Protein AF-A0A7Z9S046-F1 (afdb_monomer_lite)

Radius of gyration: 33.54 Å; chains: 1; bounding box: 89×93×58 Å

Structure (mmCIF, N/CA/C/O backbone):
data_AF-A0A7Z9S046-F1
#
_entry.id   AF-A0A7Z9S046-F1
#
loop_
_atom_site.group_PDB
_atom_site.id
_atom_site.type_symbol
_atom_site.label_atom_id
_atom_site.label_alt_id
_atom_site.label_comp_id
_atom_site.label_asym_id
_atom_site.label_entity_id
_atom_site.label_seq_id
_atom_site.pdbx_PDB_ins_code
_atom_site.Cartn_x
_atom_site.Cartn_y
_atom_site.Cartn_z
_atom_site.occupancy
_atom_site.B_iso_or_equiv
_atom_site.auth_seq_id
_atom_site.auth_comp_id
_atom_site.auth_asym_id
_atom_site.auth_atom_id
_atom_site.pdbx_PDB_model_num
ATOM 1 N N . MET A 1 1 ? -70.424 -69.604 33.073 1.00 47.19 1 MET A N 1
ATOM 2 C CA . MET A 1 1 ? -69.399 -69.437 32.018 1.00 47.19 1 MET A CA 1
ATOM 3 C C . MET A 1 1 ? -69.988 -68.545 30.942 1.00 47.19 1 MET A C 1
ATOM 5 O O . MET A 1 1 ? -71.179 -68.682 30.713 1.00 47.19 1 MET A O 1
ATOM 9 N N . THR A 1 2 ? -69.156 -67.674 30.354 1.00 46.16 2 THR A N 1
ATOM 10 C CA . THR A 1 2 ? -69.443 -66.637 29.329 1.00 46.16 2 THR A CA 1
ATOM 11 C C . THR A 1 2 ? -70.293 -65.464 29.833 1.00 46.16 2 THR A C 1
ATOM 13 O O . THR A 1 2 ? -71.404 -65.686 30.284 1.00 46.16 2 THR A O 1
ATOM 16 N N . GLY A 1 3 ? -69.879 -64.202 29.812 1.00 40.50 3 GLY A N 1
ATOM 17 C CA . GLY A 1 3 ? -68.699 -63.530 29.274 1.00 40.50 3 GLY A CA 1
ATOM 18 C C . GLY A 1 3 ? -68.850 -62.029 29.573 1.00 40.50 3 GLY A C 1
ATOM 19 O O . GLY A 1 3 ? -69.956 -61.544 29.786 1.00 40.50 3 GLY A O 1
ATOM 20 N N . ASP A 1 4 ? -67.714 -61.363 29.677 1.00 41.69 4 ASP A N 1
ATOM 21 C CA . ASP A 1 4 ? -67.427 -60.107 30.365 1.00 41.69 4 ASP A CA 1
ATOM 22 C C . ASP A 1 4 ? -67.679 -58.840 29.512 1.00 41.69 4 ASP A C 1
ATOM 24 O O . ASP A 1 4 ? -67.772 -58.905 28.287 1.00 41.69 4 ASP A O 1
ATOM 28 N N . HIS A 1 5 ? -67.690 -57.708 30.224 1.00 45.09 5 HIS A N 1
ATOM 29 C CA . HIS A 1 5 ? -67.269 -56.354 29.846 1.00 45.09 5 HIS A CA 1
ATOM 30 C C . HIS A 1 5 ? -68.341 -55.251 29.769 1.00 45.09 5 HIS A C 1
ATOM 32 O O . HIS A 1 5 ? -68.841 -54.882 28.712 1.00 45.09 5 HIS A O 1
ATOM 38 N N . GLY A 1 6 ? -68.555 -54.628 30.938 1.00 40.06 6 GLY A N 1
ATOM 39 C CA . GLY A 1 6 ? -68.224 -53.206 31.128 1.00 40.06 6 GLY A CA 1
ATOM 40 C C . GLY A 1 6 ? -69.298 -52.162 30.814 1.00 40.06 6 GLY A C 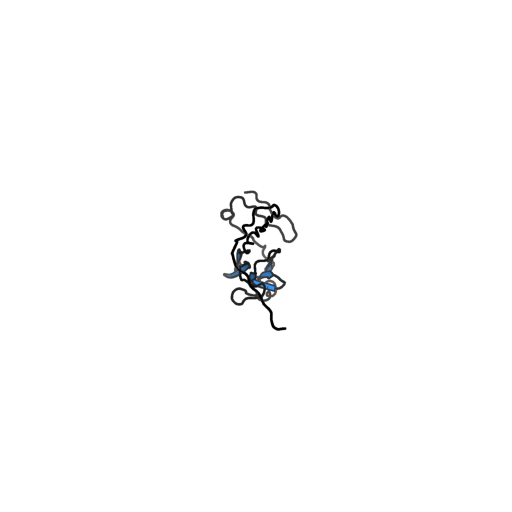1
ATOM 41 O O . GLY A 1 6 ? -69.293 -51.560 29.746 1.00 40.06 6 GLY A O 1
ATOM 42 N N . GLN A 1 7 ? -70.139 -51.844 31.803 1.00 38.81 7 GLN A N 1
ATOM 43 C CA . GLN A 1 7 ? -70.837 -50.553 31.883 1.00 38.81 7 GLN A CA 1
ATOM 44 C C . GLN A 1 7 ? -69.882 -49.444 32.368 1.00 38.81 7 GLN A C 1
ATOM 46 O O . GLN A 1 7 ? -69.031 -49.720 33.210 1.00 38.81 7 GLN A O 1
ATOM 51 N N . SER A 1 8 ? -70.079 -48.188 31.942 1.00 39.09 8 SER A N 1
ATOM 52 C CA . SER A 1 8 ? -70.407 -47.059 32.847 1.00 39.09 8 SER A CA 1
ATOM 53 C C . SER A 1 8 ? -70.235 -45.676 32.185 1.00 39.09 8 SER A C 1
ATOM 55 O O . SER A 1 8 ? -69.441 -45.462 31.276 1.00 39.09 8 SER A O 1
ATOM 57 N N . THR A 1 9 ? -71.052 -44.748 32.668 1.00 42.34 9 THR A N 1
ATOM 58 C CA . THR A 1 9 ? -71.499 -43.440 32.170 1.00 42.34 9 THR A CA 1
ATOM 59 C C . THR A 1 9 ? -70.671 -42.236 32.667 1.00 42.34 9 THR A C 1
ATOM 61 O O . THR A 1 9 ? -70.415 -42.200 33.862 1.00 42.34 9 THR A O 1
ATOM 64 N N . ALA A 1 10 ? -70.422 -41.230 31.797 1.00 39.09 10 ALA A N 1
ATOM 65 C CA . ALA A 1 10 ? -70.299 -39.749 32.007 1.00 39.09 10 ALA A CA 1
ATOM 66 C C . ALA A 1 10 ? -69.462 -39.166 33.200 1.00 39.09 10 ALA A C 1
ATOM 68 O O . ALA A 1 10 ? -69.105 -39.895 34.113 1.00 39.09 10 ALA A O 1
ATOM 69 N N . PRO A 1 11 ? -69.202 -37.835 33.332 1.00 44.16 11 PRO A N 1
ATOM 70 C CA . PRO A 1 11 ? -69.161 -36.699 32.395 1.00 44.16 11 PRO A CA 1
ATOM 71 C C . PRO A 1 11 ? -67.790 -35.949 32.382 1.00 44.16 11 PRO A C 1
ATOM 73 O O . PRO A 1 11 ? -66.883 -36.217 33.167 1.00 44.16 11 PRO A O 1
ATOM 76 N N . ALA A 1 12 ? -67.648 -34.946 31.504 1.00 55.72 12 ALA A N 1
ATOM 77 C CA . ALA A 1 12 ? -66.461 -34.090 31.369 1.00 55.72 12 ALA A CA 1
ATOM 78 C C . ALA A 1 12 ? -66.269 -33.083 32.528 1.00 55.72 12 ALA A C 1
ATOM 80 O O . ALA A 1 12 ? -67.223 -32.435 32.960 1.00 55.72 12 ALA A O 1
ATOM 81 N N . LYS A 1 13 ? -65.014 -32.849 32.951 1.00 37.12 13 LYS A N 1
ATOM 82 C CA . LYS A 1 13 ? -64.635 -31.728 33.835 1.00 37.12 13 LYS A CA 1
ATOM 83 C C . LYS A 1 13 ? -63.262 -31.161 33.443 1.00 37.12 13 LYS A C 1
ATOM 85 O O . LYS A 1 13 ? -62.254 -31.854 33.493 1.00 37.12 13 LYS A O 1
ATOM 90 N N . ARG A 1 14 ? -63.246 -29.892 33.015 1.00 48.22 14 ARG A N 1
ATOM 91 C CA . ARG A 1 14 ? -62.052 -29.120 32.619 1.00 48.22 14 ARG A CA 1
ATOM 92 C C . ARG A 1 14 ? -61.196 -28.788 33.849 1.00 48.22 14 ARG A C 1
ATOM 94 O O . ARG A 1 14 ? -61.726 -28.253 34.821 1.00 48.22 14 ARG A O 1
ATOM 101 N N . LEU A 1 15 ? -59.890 -29.049 33.782 1.00 40.16 15 LEU A N 1
ATOM 102 C CA . LEU A 1 15 ? -58.925 -28.692 34.825 1.00 40.16 15 LEU A CA 1
ATOM 103 C C . LEU A 1 15 ? -58.402 -27.265 34.588 1.00 40.16 15 LEU A C 1
ATOM 105 O O . LEU A 1 15 ? -57.769 -26.991 33.572 1.00 40.16 15 LEU A O 1
ATOM 109 N N . ARG A 1 16 ? -58.695 -26.348 35.518 1.00 52.94 16 ARG A N 1
ATOM 110 C CA . ARG A 1 16 ? -58.046 -25.032 35.625 1.00 52.94 16 ARG A CA 1
ATOM 111 C C . ARG A 1 16 ? -56.848 -25.187 36.559 1.00 52.94 16 ARG A C 1
ATOM 113 O O . ARG A 1 16 ? -57.050 -25.591 37.701 1.00 52.94 16 ARG A O 1
ATOM 120 N N . LEU A 1 17 ? -55.640 -24.867 36.100 1.00 37.50 17 LEU A N 1
ATOM 121 C CA . LEU A 1 17 ? -54.465 -24.823 36.970 1.00 37.50 17 LEU A CA 1
ATOM 122 C C . LEU A 1 17 ? -54.277 -23.394 37.500 1.00 37.50 17 LEU A C 1
ATOM 124 O O . LEU A 1 17 ? -54.194 -22.436 36.734 1.00 37.50 17 LEU A O 1
ATOM 128 N N . VAL A 1 18 ? -54.302 -23.280 38.827 1.00 43.53 18 VAL A N 1
ATOM 129 C CA . VAL A 1 18 ? -54.148 -22.062 39.631 1.00 43.53 18 VAL A CA 1
ATOM 130 C C . VAL A 1 18 ? -52.658 -21.816 39.903 1.00 43.53 18 VAL A C 1
ATOM 132 O O . VAL A 1 18 ? -51.873 -22.756 39.981 1.00 43.53 18 VAL A O 1
ATOM 135 N N . HIS A 1 19 ? -52.295 -20.540 40.040 1.00 44.56 19 HIS A N 1
ATOM 136 C CA . HIS A 1 19 ? -50.953 -20.022 40.301 1.00 44.56 19 HIS A CA 1
ATOM 137 C C . HIS A 1 19 ? -50.290 -20.656 41.538 1.00 44.56 19 HIS A C 1
ATOM 139 O O . HIS A 1 19 ? -50.795 -20.523 42.652 1.00 44.56 19 HIS A O 1
ATOM 145 N N . GLY A 1 20 ? -49.123 -21.270 41.336 1.00 35.19 20 GLY A N 1
ATOM 146 C CA . GLY A 1 20 ? -48.206 -21.733 42.375 1.00 35.19 20 GLY A CA 1
ATOM 147 C C . GLY A 1 20 ? -46.762 -21.455 41.950 1.00 35.19 20 GLY A C 1
ATOM 148 O O . GLY A 1 20 ? -46.280 -22.026 40.984 1.00 35.19 20 GLY A O 1
ATOM 149 N N . MET A 1 21 ? -46.150 -20.504 42.648 1.00 46.72 21 MET A N 1
ATOM 150 C CA . MET A 1 21 ? -44.746 -20.075 42.722 1.00 46.72 21 MET A CA 1
ATOM 151 C C . MET A 1 21 ? -43.651 -20.905 42.002 1.00 46.72 21 MET A C 1
ATOM 153 O O . MET A 1 21 ? -43.528 -22.105 42.217 1.00 46.72 21 MET A O 1
ATOM 157 N N . SER A 1 22 ? -42.744 -20.170 41.335 1.00 40.66 22 SER A N 1
ATOM 158 C CA . SER A 1 22 ? -41.361 -20.523 40.941 1.00 40.66 22 SER A CA 1
ATOM 159 C C . SER A 1 22 ? -41.122 -20.927 39.477 1.00 40.66 22 SER A C 1
ATOM 161 O O . SER A 1 22 ? -41.223 -22.091 39.111 1.00 40.66 22 SER A O 1
ATOM 163 N N . LEU A 1 23 ? -40.729 -19.951 38.650 1.00 36.81 23 LEU A N 1
ATOM 164 C CA . LEU A 1 23 ? -39.385 -19.897 38.057 1.00 36.81 23 LEU A CA 1
ATOM 165 C C . LEU A 1 23 ? -39.214 -18.525 37.387 1.00 36.81 23 LEU A C 1
ATOM 167 O O . LEU A 1 23 ? -39.809 -18.234 36.351 1.00 36.81 23 LEU A O 1
ATOM 171 N N . LEU A 1 24 ? -38.412 -17.666 38.010 1.00 43.91 24 LEU A N 1
ATOM 172 C CA . LEU A 1 24 ? -37.869 -16.469 37.381 1.00 43.91 24 LEU A CA 1
ATOM 173 C C . LEU A 1 24 ? -36.924 -16.929 36.260 1.00 43.91 24 LEU A C 1
ATOM 175 O O . LEU A 1 24 ? -35.767 -17.239 36.521 1.00 43.91 24 LEU A O 1
ATOM 179 N N . VAL A 1 25 ? -37.410 -16.998 35.022 1.00 44.34 25 VAL A N 1
ATOM 180 C CA . VAL A 1 25 ? -36.535 -17.068 33.847 1.00 44.34 25 VAL A CA 1
ATOM 181 C C . VAL A 1 25 ? -36.315 -15.634 33.394 1.00 44.34 25 VAL A C 1
ATOM 183 O O . VAL A 1 25 ? -37.037 -15.107 32.551 1.00 44.34 25 VAL A O 1
ATOM 186 N N . LEU A 1 26 ? -35.332 -14.972 34.004 1.00 46.66 26 LEU A N 1
ATOM 187 C CA . LEU A 1 26 ? -34.736 -13.786 33.409 1.00 46.66 26 LEU A CA 1
ATOM 188 C C . LEU A 1 26 ? -33.917 -14.292 32.214 1.00 46.66 26 LEU A C 1
ATOM 190 O O . LEU A 1 26 ? -32.738 -14.614 32.349 1.00 46.66 26 LEU A O 1
ATOM 194 N N . LEU A 1 27 ? -34.565 -14.456 31.058 1.00 46.56 27 LEU A N 1
ATOM 195 C CA . LEU A 1 27 ? -33.856 -14.616 29.796 1.00 46.56 27 LEU A CA 1
ATOM 196 C C . LEU A 1 27 ? -33.164 -13.276 29.549 1.00 46.56 27 LEU A C 1
ATOM 198 O O . LEU A 1 27 ? -33.752 -12.351 28.992 1.00 46.56 27 LEU A O 1
ATOM 202 N N . LEU A 1 28 ? -31.932 -13.156 30.039 1.00 48.25 28 LEU A N 1
ATOM 203 C CA . LEU A 1 28 ? -31.009 -12.124 29.613 1.00 48.25 28 LEU A CA 1
ATOM 204 C C . LEU A 1 28 ? -30.726 -12.426 28.137 1.00 48.25 28 LEU A C 1
ATOM 206 O O . LEU A 1 28 ? -29.792 -13.151 27.804 1.00 48.25 28 LEU A O 1
ATOM 210 N N . VAL A 1 29 ? -31.600 -11.947 27.249 1.00 54.78 29 VAL A N 1
ATOM 211 C CA . VAL A 1 29 ? -31.257 -11.778 25.841 1.00 54.78 29 VAL A CA 1
ATOM 212 C C . VAL A 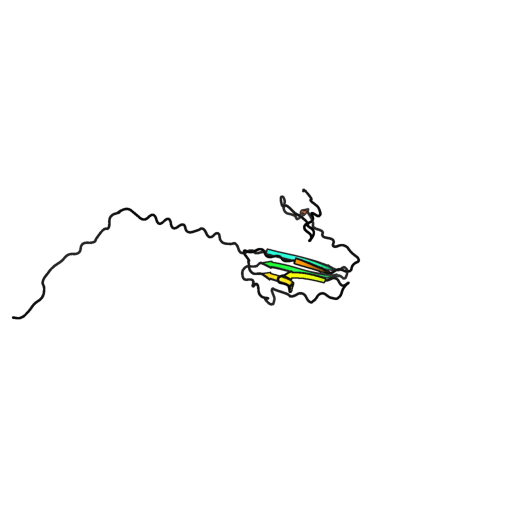1 29 ? -30.100 -10.800 25.885 1.00 54.78 29 VAL A C 1
ATOM 214 O O . VAL A 1 29 ? -30.304 -9.605 26.095 1.00 54.78 29 VAL A O 1
ATOM 217 N N . GLY A 1 30 ? -28.877 -11.330 25.830 1.00 56.22 30 GLY A N 1
ATOM 218 C CA . GLY A 1 30 ? -27.701 -10.511 25.630 1.00 56.22 30 GLY A CA 1
ATOM 219 C C . GLY A 1 30 ? -28.011 -9.642 24.427 1.00 56.22 30 GLY A C 1
ATOM 220 O O . GLY A 1 30 ? -28.293 -10.163 23.348 1.00 56.22 30 GLY A O 1
ATOM 221 N N . LEU A 1 31 ? -28.057 -8.329 24.632 1.00 51.91 31 LEU A N 1
ATOM 222 C CA . LEU A 1 31 ? -28.000 -7.388 23.533 1.00 51.91 31 LEU A CA 1
ATOM 223 C C . LEU A 1 31 ? -26.637 -7.633 22.885 1.00 51.91 31 LEU A C 1
ATOM 225 O O . LEU A 1 31 ? -25.638 -7.049 23.293 1.00 51.91 31 LEU A O 1
ATOM 229 N N . ALA A 1 32 ? -26.580 -8.560 21.928 1.00 56.50 32 ALA A N 1
ATOM 230 C CA . ALA A 1 32 ? -25.549 -8.542 20.917 1.00 56.50 32 ALA A CA 1
ATOM 231 C C . ALA A 1 32 ? -25.787 -7.221 20.192 1.00 56.50 32 ALA A C 1
ATOM 233 O O . ALA A 1 32 ? -26.721 -7.087 19.401 1.00 56.50 32 ALA A O 1
ATOM 234 N N . THR A 1 33 ? -25.026 -6.198 20.570 1.00 52.66 33 THR A N 1
ATOM 235 C CA . THR A 1 33 ? -24.908 -4.998 19.755 1.00 52.66 33 THR A CA 1
ATOM 236 C C . THR A 1 33 ? -24.601 -5.478 18.340 1.00 52.66 33 THR A C 1
ATOM 238 O O . THR A 1 33 ? -23.710 -6.326 18.212 1.00 52.66 33 THR A O 1
ATOM 241 N N . PRO A 1 34 ? -25.314 -5.025 17.292 1.00 56.28 34 PRO A N 1
ATOM 242 C CA . PRO A 1 34 ? -24.863 -5.336 15.950 1.00 56.28 34 PRO A CA 1
ATOM 243 C C . PRO A 1 34 ? -23.429 -4.819 15.867 1.00 56.28 34 PRO A C 1
ATOM 245 O O . PRO A 1 34 ? -23.185 -3.634 16.106 1.00 56.28 34 PRO A O 1
ATOM 248 N N . VAL A 1 35 ? -22.476 -5.720 15.624 1.00 54.25 35 VAL A N 1
ATOM 249 C CA . VAL A 1 35 ? -21.167 -5.308 15.132 1.00 54.25 35 VAL A CA 1
ATOM 250 C C . VAL A 1 35 ? -21.503 -4.647 13.809 1.00 54.25 35 VAL A C 1
ATOM 252 O O . VAL A 1 35 ? -21.878 -5.323 12.855 1.00 54.25 35 VAL A O 1
ATOM 255 N N . VAL A 1 36 ? -21.534 -3.317 13.795 1.00 59.31 36 VAL A N 1
ATOM 256 C CA . VAL A 1 36 ? -21.595 -2.591 12.535 1.00 59.31 36 VAL A CA 1
ATOM 257 C C . VAL A 1 36 ? -20.322 -3.015 11.819 1.00 59.31 36 VAL A C 1
ATOM 259 O O . VAL A 1 36 ? -19.235 -2.850 12.375 1.00 59.31 36 VAL A O 1
ATOM 262 N N . ALA A 1 37 ? -20.470 -3.676 10.671 1.00 64.81 37 ALA A N 1
ATOM 263 C CA . ALA A 1 37 ? -19.341 -4.074 9.847 1.00 64.81 37 ALA A CA 1
ATOM 264 C C . ALA A 1 37 ? -18.410 -2.864 9.680 1.00 64.81 37 ALA A C 1
ATOM 266 O O . ALA A 1 37 ? -18.884 -1.759 9.400 1.00 64.81 37 ALA A O 1
ATOM 267 N N . GLN A 1 38 ? -17.107 -3.049 9.916 1.00 70.88 38 GLN A N 1
ATOM 268 C CA . GLN A 1 38 ? -16.131 -2.020 9.574 1.00 70.88 38 GLN A CA 1
ATOM 269 C C . GLN A 1 38 ? -16.256 -1.754 8.078 1.00 70.88 38 GLN A C 1
ATOM 271 O O . GLN A 1 38 ? -16.125 -2.667 7.267 1.00 70.88 38 GLN A O 1
ATOM 276 N N . GLN A 1 39 ? -16.567 -0.506 7.744 1.00 86.62 39 GLN A N 1
ATOM 277 C CA . GLN A 1 39 ? -16.686 -0.063 6.371 1.00 86.62 39 GLN A CA 1
ATOM 278 C C . GLN A 1 39 ? -15.953 1.255 6.221 1.00 86.62 39 GLN A C 1
ATOM 280 O O . GLN A 1 39 ? -16.354 2.275 6.786 1.00 86.62 39 GLN A O 1
ATOM 285 N N . PHE A 1 40 ? -14.855 1.213 5.484 1.00 86.69 40 PHE A N 1
ATOM 286 C CA . PHE A 1 40 ? -14.069 2.387 5.162 1.00 86.69 40 PHE A CA 1
ATOM 287 C C . PHE A 1 40 ? -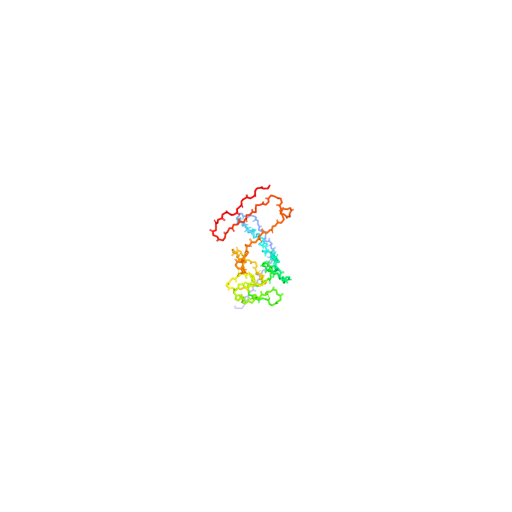13.257 2.128 3.903 1.00 86.69 40 PHE A C 1
ATOM 289 O O . PHE A 1 40 ? -12.932 0.991 3.571 1.00 86.69 40 PHE A O 1
ATOM 296 N N . GLU A 1 41 ? -12.885 3.214 3.248 1.00 90.25 41 GLU A N 1
ATOM 297 C CA . GLU A 1 41 ? -11.980 3.199 2.117 1.00 90.25 41 GLU A CA 1
ATOM 298 C C . GLU A 1 41 ? -11.046 4.398 2.255 1.00 90.25 41 GLU A C 1
ATOM 300 O O . GLU A 1 41 ? -11.479 5.517 2.549 1.00 90.25 41 GLU A O 1
ATOM 305 N N . VAL A 1 42 ? -9.756 4.148 2.084 1.00 89.12 42 VAL A N 1
ATOM 306 C CA . VAL A 1 42 ? -8.709 5.157 2.016 1.00 89.12 42 VAL A CA 1
ATOM 307 C C . VAL A 1 42 ? -8.156 5.118 0.605 1.00 89.12 42 VAL A C 1
ATOM 309 O O . VAL A 1 42 ? -7.503 4.154 0.208 1.00 89.12 42 VAL A O 1
ATOM 312 N N . ASN A 1 43 ? -8.419 6.187 -0.140 1.00 90.19 43 ASN A N 1
ATOM 313 C CA . ASN A 1 43 ? -7.848 6.403 -1.456 1.00 90.19 43 ASN A CA 1
ATOM 314 C C . ASN A 1 43 ? -6.699 7.408 -1.348 1.00 90.19 43 ASN A C 1
ATOM 316 O O . ASN A 1 43 ? -6.921 8.574 -1.017 1.00 90.19 43 ASN A O 1
ATOM 320 N N . LEU A 1 44 ? -5.486 6.965 -1.663 1.00 88.94 44 LEU A N 1
ATOM 321 C CA . LEU A 1 44 ? -4.306 7.812 -1.751 1.00 88.94 44 LEU A CA 1
ATOM 322 C C . LEU A 1 44 ? -3.916 7.977 -3.218 1.00 88.94 44 LEU A C 1
ATOM 324 O O . LEU A 1 44 ? -3.527 7.016 -3.878 1.00 88.94 44 LEU A O 1
ATOM 328 N N . GLU A 1 45 ? -4.014 9.201 -3.724 1.00 89.94 45 GLU A N 1
ATOM 329 C CA . GLU A 1 45 ? -3.502 9.533 -5.049 1.00 89.94 45 GLU A CA 1
ATOM 330 C C . GLU A 1 45 ? -1.984 9.704 -4.980 1.00 89.94 45 GLU A C 1
ATOM 332 O O . GLU A 1 45 ? -1.453 10.457 -4.162 1.00 89.94 45 GLU A O 1
ATOM 337 N N . VAL A 1 46 ? -1.285 8.996 -5.857 1.00 86.88 46 VAL A N 1
ATOM 338 C CA . VAL A 1 46 ? 0.163 9.043 -5.986 1.00 86.88 46 VAL A CA 1
ATOM 339 C C . VAL A 1 46 ? 0.487 9.584 -7.361 1.00 86.88 46 VAL A C 1
ATOM 341 O O . VAL A 1 46 ? -0.003 9.071 -8.360 1.00 86.88 46 VAL A O 1
ATOM 344 N N . SER A 1 47 ? 1.345 10.596 -7.431 1.00 82.88 47 SER A N 1
ATOM 345 C CA . SER A 1 47 ? 1.776 11.180 -8.695 1.00 82.88 47 SER A CA 1
ATOM 346 C C . SER A 1 47 ? 3.277 11.432 -8.705 1.00 82.88 47 SER A C 1
ATOM 348 O O . SER A 1 47 ? 3.917 11.605 -7.670 1.00 82.88 47 SER A O 1
ATOM 350 N N . THR A 1 48 ? 3.851 11.414 -9.904 1.00 75.88 48 THR A N 1
ATOM 351 C CA . THR A 1 48 ? 5.258 11.744 -10.144 1.00 75.88 48 THR A CA 1
ATOM 352 C C . THR A 1 48 ? 5.366 13.030 -10.950 1.00 75.88 48 THR A C 1
ATOM 354 O O . THR A 1 48 ? 4.452 13.397 -11.689 1.00 75.88 48 THR A O 1
ATOM 357 N N . THR A 1 49 ? 6.532 13.674 -10.908 1.00 72.50 49 THR A N 1
ATOM 358 C CA . THR A 1 49 ? 6.841 14.869 -11.717 1.00 72.50 49 THR A CA 1
ATOM 359 C C . THR A 1 49 ? 6.733 14.632 -13.228 1.00 72.50 49 THR A C 1
ATOM 361 O O . THR A 1 49 ? 6.588 15.582 -13.994 1.00 72.50 49 THR A O 1
ATOM 364 N N . SER A 1 50 ? 6.742 13.369 -13.670 1.00 73.00 50 SER A N 1
ATOM 365 C CA . SER A 1 50 ? 6.504 12.975 -15.064 1.00 73.00 50 SER A CA 1
ATOM 366 C C . SER A 1 50 ? 5.026 13.020 -15.491 1.00 73.00 50 SER A C 1
ATOM 368 O O . SER A 1 50 ? 4.721 12.787 -16.660 1.00 73.00 50 SER A O 1
ATOM 370 N N . GLY A 1 51 ? 4.107 13.323 -14.566 1.00 69.94 51 GLY A N 1
ATOM 371 C CA . GLY A 1 51 ? 2.664 13.402 -14.816 1.00 69.94 51 GLY A CA 1
ATOM 372 C C . GLY A 1 51 ? 1.942 12.053 -14.792 1.00 69.94 51 GLY A C 1
ATOM 373 O O . GLY A 1 51 ? 0.745 11.998 -15.061 1.00 69.94 51 GLY A O 1
ATOM 374 N N . ILE A 1 52 ? 2.644 10.963 -14.470 1.00 75.56 52 ILE A N 1
ATOM 375 C CA . ILE A 1 52 ? 2.024 9.662 -14.210 1.00 75.56 52 ILE A CA 1
ATOM 376 C C . ILE A 1 52 ? 1.505 9.670 -12.776 1.00 75.56 52 ILE A C 1
ATOM 378 O O . ILE A 1 52 ? 2.289 9.902 -11.850 1.00 75.56 52 ILE A O 1
ATOM 382 N N . GLY A 1 53 ? 0.212 9.386 -12.615 1.00 83.38 53 GLY A N 1
ATOM 383 C CA . GLY A 1 53 ? -0.415 9.171 -11.320 1.00 83.38 53 GLY A CA 1
ATOM 384 C C . GLY A 1 53 ? -1.318 7.943 -11.302 1.00 83.38 53 GLY A C 1
ATOM 385 O O . GLY A 1 53 ? -1.827 7.516 -12.340 1.00 83.38 53 GLY A O 1
ATOM 386 N N . TYR A 1 54 ? -1.457 7.347 -10.126 1.00 90.50 54 TYR A N 1
ATOM 387 C CA . TYR A 1 54 ? -2.314 6.200 -9.848 1.00 90.50 54 TYR A CA 1
ATOM 388 C C . TYR A 1 54 ? -2.784 6.247 -8.397 1.00 90.50 54 TYR A C 1
ATOM 390 O O . TYR A 1 54 ? -2.193 6.927 -7.560 1.00 90.50 54 TYR A O 1
ATOM 398 N N . ASN A 1 55 ? -3.850 5.509 -8.106 1.00 93.12 55 ASN A N 1
ATOM 399 C CA . ASN A 1 55 ? -4.428 5.458 -6.774 1.00 93.12 55 ASN A CA 1
ATOM 400 C C . ASN A 1 55 ? -3.994 4.195 -6.035 1.00 93.12 55 ASN A C 1
ATOM 402 O O . ASN A 1 55 ? -3.890 3.121 -6.631 1.00 93.12 55 ASN A O 1
ATOM 406 N N . LEU A 1 56 ? -3.793 4.343 -4.731 1.00 96.25 56 LEU A N 1
ATOM 407 C CA . LEU A 1 56 ? -3.719 3.254 -3.772 1.00 96.25 56 LEU A CA 1
ATOM 408 C C . LEU A 1 56 ? -5.029 3.217 -2.987 1.00 96.25 56 LEU A C 1
ATOM 410 O O . LEU A 1 56 ? -5.396 4.213 -2.364 1.00 96.25 56 LEU A O 1
ATOM 414 N N . LEU A 1 57 ? -5.718 2.080 -3.027 1.00 96.50 57 LEU A N 1
ATOM 415 C CA . LEU A 1 57 ? -7.008 1.869 -2.385 1.00 96.50 57 LEU A CA 1
ATOM 416 C C . LEU A 1 57 ? -6.905 0.800 -1.302 1.00 96.50 57 LEU A C 1
ATOM 418 O O . LEU A 1 57 ? -6.728 -0.374 -1.612 1.00 96.50 57 LEU A O 1
ATOM 422 N N . ALA A 1 58 ? -7.010 1.196 -0.041 1.00 95.31 58 ALA A N 1
ATOM 423 C CA . ALA A 1 58 ? -7.066 0.267 1.083 1.00 95.31 58 ALA A CA 1
ATOM 424 C C . ALA A 1 58 ? -8.410 0.407 1.787 1.00 95.31 58 ALA A C 1
ATOM 426 O O . ALA A 1 58 ? -8.868 1.528 2.018 1.00 95.31 58 ALA A O 1
ATOM 427 N N . GLY A 1 59 ? -9.038 -0.697 2.169 1.00 92.75 59 GLY A N 1
ATOM 428 C CA . GLY A 1 59 ? -10.335 -0.597 2.817 1.00 92.75 59 GLY A CA 1
ATOM 429 C C . GLY A 1 59 ? -10.864 -1.884 3.407 1.00 92.75 59 GLY A C 1
ATOM 430 O O . GLY A 1 59 ? -10.244 -2.945 3.350 1.00 92.75 59 GLY A O 1
ATOM 431 N N . MET A 1 60 ? -12.056 -1.747 3.972 1.00 93.25 60 MET A N 1
ATOM 432 C CA . MET A 1 60 ? -12.904 -2.854 4.372 1.00 93.25 60 MET A CA 1
ATOM 433 C C . MET A 1 60 ? -14.328 -2.599 3.916 1.00 93.25 60 MET A C 1
ATOM 435 O O . MET A 1 60 ? -14.823 -1.470 4.009 1.00 93.25 60 MET A O 1
ATOM 439 N N . ALA A 1 61 ? -14.999 -3.650 3.461 1.00 91.25 61 ALA A N 1
ATOM 440 C CA . ALA A 1 61 ? -16.390 -3.580 3.047 1.00 91.25 61 ALA A CA 1
ATOM 441 C C . ALA A 1 61 ? -17.153 -4.844 3.446 1.00 91.25 61 ALA A C 1
ATOM 443 O O . ALA A 1 61 ? -16.630 -5.955 3.394 1.00 91.25 61 ALA A O 1
ATOM 444 N N . ASP A 1 62 ? -18.419 -4.680 3.830 1.00 89.81 62 ASP A N 1
ATOM 445 C CA . ASP A 1 62 ? -19.295 -5.823 4.082 1.00 89.81 62 ASP A CA 1
ATOM 446 C C . ASP A 1 62 ? -19.478 -6.648 2.799 1.00 89.81 62 ASP A C 1
ATOM 448 O O . ASP A 1 62 ? -19.797 -6.107 1.739 1.00 89.81 62 ASP A O 1
ATOM 452 N N . GLY A 1 63 ? -19.268 -7.959 2.898 1.00 89.25 63 GLY A N 1
ATOM 453 C CA . GLY A 1 63 ? -19.297 -8.872 1.754 1.00 89.25 63 GLY A CA 1
ATOM 454 C C . GLY A 1 63 ? -18.010 -8.946 0.921 1.00 89.25 63 GLY A C 1
ATOM 455 O O . GLY A 1 63 ? -17.983 -9.759 -0.003 1.00 89.25 63 GLY A O 1
ATOM 456 N N . ALA A 1 64 ? -16.967 -8.173 1.248 1.00 93.69 64 ALA A N 1
ATOM 457 C CA . ALA A 1 64 ? -15.627 -8.372 0.692 1.00 93.69 64 ALA A CA 1
ATOM 458 C C . ALA A 1 64 ? -15.011 -9.698 1.176 1.00 93.69 64 ALA A C 1
ATOM 460 O O . ALA A 1 64 ? -15.532 -10.363 2.079 1.00 93.69 64 ALA A O 1
ATOM 461 N N . SER A 1 65 ? -13.905 -10.096 0.554 1.00 94.00 65 SER A N 1
ATOM 462 C CA . SER A 1 65 ? -13.191 -11.345 0.825 1.00 94.00 65 SER A CA 1
ATOM 463 C C . SER A 1 65 ? -11.766 -11.047 1.281 1.00 94.00 65 SER A C 1
ATOM 465 O O . SER A 1 65 ? -11.153 -10.099 0.812 1.00 94.00 65 SER A O 1
ATOM 467 N N . ASP A 1 66 ? -11.225 -11.874 2.177 1.00 93.19 66 ASP A N 1
ATOM 468 C CA . ASP A 1 66 ? -9.799 -11.804 2.534 1.00 93.19 66 ASP A CA 1
ATOM 469 C C . ASP A 1 66 ? -8.899 -12.413 1.434 1.00 93.19 66 ASP A C 1
ATOM 471 O O . ASP A 1 66 ? -7.695 -12.162 1.399 1.00 93.19 66 ASP A O 1
ATOM 475 N N . ASP A 1 67 ? -9.479 -13.211 0.528 1.00 94.75 67 ASP A N 1
ATOM 476 C CA . ASP A 1 67 ? -8.838 -13.695 -0.700 1.00 94.75 67 ASP A CA 1
ATOM 477 C C . ASP A 1 67 ? -9.077 -12.728 -1.873 1.00 94.75 67 ASP A C 1
ATOM 479 O O . ASP A 1 67 ? -10.153 -12.139 -1.965 1.00 94.75 67 ASP A O 1
ATOM 483 N N . TYR A 1 68 ? -8.134 -12.676 -2.825 1.00 96.50 68 TYR A N 1
ATOM 484 C CA . TYR A 1 68 ? -8.182 -11.818 -4.021 1.00 96.50 68 TYR A CA 1
ATOM 485 C C . TYR A 1 68 ? -9.495 -11.924 -4.820 1.00 96.50 68 TYR A C 1
ATOM 487 O O . TYR A 1 68 ? -9.846 -12.996 -5.332 1.00 96.50 68 TYR A O 1
ATOM 495 N N . VAL A 1 69 ? -10.143 -10.780 -5.048 1.00 97.31 69 VAL A N 1
ATOM 496 C CA . VAL A 1 69 ? -11.353 -10.629 -5.861 1.00 97.31 69 VAL A CA 1
ATOM 497 C C . VAL A 1 69 ? -11.058 -9.819 -7.135 1.00 97.31 69 VAL A C 1
ATOM 499 O O . VAL A 1 69 ? -10.825 -8.610 -7.080 1.00 97.31 69 VAL A O 1
ATOM 502 N N . PRO A 1 70 ? -11.118 -10.433 -8.335 1.00 95.69 70 PRO A N 1
ATOM 503 C CA . PRO A 1 70 ? -10.896 -9.716 -9.587 1.00 95.69 70 PRO A CA 1
ATOM 504 C C . PRO A 1 70 ? -11.894 -8.568 -9.801 1.00 95.69 70 PRO A C 1
ATOM 506 O O . PRO A 1 70 ? -13.105 -8.787 -9.832 1.00 95.69 70 PRO A O 1
ATOM 509 N N . GLY A 1 71 ? -11.377 -7.363 -10.045 1.00 93.62 71 GLY A N 1
ATOM 510 C CA . GLY A 1 71 ? -12.182 -6.159 -10.291 1.00 93.62 71 GLY A CA 1
ATOM 511 C C . GLY A 1 71 ? -12.489 -5.332 -9.040 1.00 93.62 71 GLY A C 1
ATOM 512 O O . GLY A 1 71 ? -12.937 -4.198 -9.187 1.00 93.62 71 GLY A O 1
ATOM 513 N N . GLU A 1 72 ? -12.204 -5.868 -7.855 1.00 94.94 72 GLU A N 1
ATOM 514 C CA . GLU A 1 72 ? -12.186 -5.149 -6.574 1.00 94.94 72 GLU A CA 1
ATOM 515 C C . GLU A 1 72 ? -10.734 -4.945 -6.123 1.00 94.94 72 GLU A C 1
ATOM 517 O O . GLU A 1 72 ? -10.309 -3.819 -5.864 1.00 94.94 72 GLU A O 1
ATOM 522 N N . ASP A 1 73 ? -9.941 -6.017 -6.176 1.00 97.94 73 ASP A N 1
ATOM 523 C CA . ASP A 1 73 ? -8.531 -6.004 -5.824 1.00 97.94 73 ASP A CA 1
ATOM 524 C C . ASP A 1 73 ? -7.609 -5.905 -7.040 1.00 97.94 73 ASP A C 1
ATOM 526 O O . ASP A 1 73 ? -7.877 -6.400 -8.146 1.00 97.94 73 ASP A O 1
ATOM 530 N N . LEU A 1 74 ? -6.434 -5.328 -6.804 1.00 98.06 74 LEU A N 1
ATOM 531 C CA . LEU A 1 74 ? -5.380 -5.217 -7.797 1.00 98.06 74 LEU A CA 1
ATOM 532 C C . LEU A 1 74 ? -4.013 -5.362 -7.137 1.00 98.06 74 LEU A C 1
ATOM 534 O O . LEU A 1 74 ? -3.604 -4.504 -6.357 1.00 98.06 74 LEU A O 1
ATOM 538 N N . TYR A 1 75 ? -3.274 -6.407 -7.510 1.00 97.75 75 TYR A N 1
ATOM 539 C CA . TYR A 1 75 ? -1.868 -6.535 -7.134 1.00 97.75 75 TYR A CA 1
ATOM 540 C C . TYR A 1 75 ? -1.022 -5.450 -7.803 1.00 97.75 75 TYR A C 1
ATOM 542 O O . TYR A 1 75 ? -1.176 -5.161 -8.994 1.00 97.75 75 TYR A O 1
ATOM 550 N N . ALA A 1 76 ? -0.087 -4.887 -7.044 1.00 96.06 76 ALA A N 1
ATOM 551 C CA . ALA A 1 76 ? 0.956 -4.044 -7.599 1.00 96.06 76 ALA A CA 1
ATOM 552 C C . ALA A 1 76 ? 2.008 -4.925 -8.303 1.00 96.06 76 ALA A C 1
ATOM 554 O O . ALA A 1 76 ? 2.311 -6.030 -7.840 1.00 96.06 76 ALA A O 1
ATOM 555 N N . PRO A 1 77 ? 2.602 -4.467 -9.418 1.00 93.44 77 PRO A N 1
ATOM 556 C CA . PRO A 1 77 ? 3.739 -5.154 -10.013 1.00 93.44 77 PRO A CA 1
ATOM 557 C C . PRO A 1 77 ? 4.950 -5.105 -9.065 1.00 93.44 77 PRO A C 1
ATOM 559 O O . PRO A 1 77 ? 5.031 -4.202 -8.228 1.00 93.44 77 PRO A O 1
ATOM 562 N N . PRO A 1 78 ? 5.937 -6.007 -9.225 1.00 92.25 78 PRO A N 1
ATOM 563 C CA . PRO A 1 78 ? 7.192 -5.912 -8.491 1.00 92.25 78 PRO A CA 1
ATOM 564 C C . PRO A 1 78 ? 7.829 -4.530 -8.651 1.00 92.25 78 PRO A C 1
ATOM 566 O O . PRO A 1 78 ? 7.837 -3.973 -9.755 1.00 92.25 78 PRO A O 1
ATOM 569 N N . ALA A 1 79 ? 8.390 -4.001 -7.563 1.00 89.38 79 ALA A N 1
ATOM 570 C CA . ALA A 1 79 ? 9.048 -2.705 -7.589 1.00 89.38 79 ALA A CA 1
ATOM 571 C C . ALA A 1 79 ? 10.171 -2.689 -8.655 1.00 89.38 79 ALA A C 1
ATOM 573 O O . ALA A 1 79 ? 11.002 -3.605 -8.698 1.00 89.38 79 ALA A O 1
ATOM 574 N N . PRO A 1 80 ? 10.208 -1.679 -9.539 1.00 88.44 80 PRO A N 1
ATOM 575 C CA . PRO A 1 80 ? 11.281 -1.519 -10.511 1.00 88.44 80 PRO A CA 1
ATOM 576 C C . PRO A 1 80 ? 12.638 -1.280 -9.817 1.00 88.44 80 PRO A C 1
ATOM 578 O O . PRO A 1 80 ? 12.675 -0.829 -8.670 1.00 88.44 80 PRO A O 1
ATOM 581 N N . PRO A 1 81 ? 13.780 -1.555 -10.486 1.00 88.50 81 PRO A N 1
ATOM 582 C CA . PRO A 1 81 ? 15.094 -1.335 -9.890 1.00 88.50 81 PRO A CA 1
ATOM 583 C C . PRO A 1 81 ? 15.288 0.122 -9.429 1.00 88.50 81 PRO A C 1
ATOM 585 O O . PRO A 1 81 ? 14.902 1.049 -10.155 1.00 88.50 81 PRO A O 1
ATOM 588 N N . PRO A 1 82 ? 15.923 0.360 -8.268 1.00 83.56 82 PRO A N 1
ATOM 589 C CA . PRO A 1 82 ? 16.303 1.705 -7.849 1.00 83.56 82 PRO A CA 1
ATOM 590 C C . PRO A 1 82 ? 17.171 2.401 -8.916 1.00 83.56 82 PRO A C 1
ATOM 592 O O . PRO A 1 82 ? 17.985 1.731 -9.561 1.00 83.56 82 PRO A O 1
ATOM 595 N N . PRO A 1 83 ? 17.038 3.726 -9.118 1.00 82.19 83 PRO A N 1
ATOM 596 C CA . PRO A 1 83 ? 16.350 4.698 -8.262 1.00 82.19 83 PRO A CA 1
ATOM 597 C C . PRO A 1 83 ? 14.953 5.105 -8.783 1.00 82.19 83 PRO A C 1
ATOM 599 O O . PRO A 1 83 ? 14.592 6.273 -8.761 1.00 82.19 83 PRO A O 1
ATOM 602 N N . SER A 1 84 ? 14.171 4.173 -9.327 1.00 83.75 84 SER A N 1
ATOM 603 C CA . SER A 1 84 ? 12.837 4.496 -9.855 1.00 83.75 84 SER A CA 1
ATOM 604 C C . SER A 1 84 ? 11.799 4.703 -8.748 1.00 83.75 84 SER A C 1
ATOM 606 O O . SER A 1 84 ? 11.810 4.002 -7.735 1.00 83.75 84 SER A O 1
ATOM 608 N N . PHE A 1 85 ? 10.880 5.647 -8.962 1.00 84.00 85 PHE A N 1
ATOM 609 C CA . PHE A 1 85 ? 9.742 5.832 -8.069 1.00 84.00 85 PHE A CA 1
ATOM 610 C C . PHE A 1 85 ? 8.776 4.641 -8.147 1.00 84.00 85 PHE A C 1
ATOM 612 O O . PHE A 1 85 ? 8.435 4.186 -9.242 1.00 84.00 85 PHE A O 1
ATOM 619 N N . HIS A 1 86 ? 8.299 4.174 -6.996 1.00 89.06 86 HIS A N 1
ATOM 620 C CA . HIS A 1 86 ? 7.251 3.163 -6.891 1.00 89.06 86 HIS A CA 1
ATOM 621 C C . HIS A 1 86 ? 6.527 3.284 -5.550 1.00 89.06 86 HIS A C 1
ATOM 623 O O . HIS A 1 86 ? 7.157 3.548 -4.528 1.00 89.06 86 HIS A O 1
ATOM 629 N N . SER A 1 87 ? 5.220 3.043 -5.534 1.00 90.94 87 SER A N 1
ATOM 630 C CA . SER A 1 87 ? 4.442 2.920 -4.308 1.00 90.94 87 SER A CA 1
ATOM 631 C C . SER A 1 87 ? 3.437 1.779 -4.401 1.00 90.94 87 SER A C 1
ATOM 633 O O . SER A 1 87 ? 3.002 1.392 -5.486 1.00 90.94 87 SER A O 1
ATOM 635 N N . SER A 1 88 ? 3.087 1.219 -3.249 1.00 95.56 88 SER A N 1
ATOM 636 C CA . SER A 1 88 ? 2.064 0.182 -3.119 1.00 95.56 88 SER A CA 1
ATOM 637 C C . SER A 1 88 ? 1.566 0.087 -1.679 1.00 95.56 88 SER A C 1
ATOM 639 O O . SER A 1 88 ? 2.201 0.581 -0.747 1.00 95.56 88 SER A O 1
ATOM 641 N N . ILE A 1 89 ? 0.419 -0.554 -1.490 1.00 96.12 89 ILE A N 1
ATOM 642 C CA . ILE A 1 89 ? -0.051 -1.031 -0.190 1.00 96.12 89 ILE A CA 1
ATOM 643 C C . ILE A 1 89 ? 0.607 -2.384 0.073 1.00 96.12 89 ILE A C 1
ATOM 645 O O . ILE A 1 89 ? 0.593 -3.253 -0.791 1.00 96.12 89 ILE A O 1
ATOM 649 N N . ILE A 1 90 ? 1.162 -2.580 1.262 1.00 94.75 90 ILE A N 1
ATOM 650 C CA . ILE A 1 90 ? 1.720 -3.845 1.723 1.00 94.75 90 ILE A CA 1
ATOM 651 C C . ILE A 1 90 ? 0.766 -4.432 2.757 1.00 94.75 90 ILE A C 1
ATOM 653 O O . ILE A 1 90 ? 0.528 -3.833 3.810 1.00 94.75 90 ILE A O 1
ATOM 657 N N . TYR A 1 91 ? 0.228 -5.607 2.446 1.00 94.69 91 TYR A N 1
ATOM 658 C CA . TYR A 1 91 ? -0.657 -6.370 3.320 1.00 94.69 91 TYR A CA 1
ATOM 659 C C . TYR A 1 91 ? -0.413 -7.866 3.118 1.00 94.69 91 TYR A C 1
ATOM 661 O O . TYR A 1 91 ? -0.234 -8.316 1.989 1.00 94.69 91 TYR A O 1
ATOM 669 N N . ALA A 1 92 ? -0.364 -8.627 4.216 1.00 92.19 92 ALA A N 1
ATOM 670 C CA . ALA A 1 92 ? -0.145 -10.079 4.218 1.00 92.19 92 ALA A CA 1
ATOM 671 C C . ALA A 1 92 ? 1.078 -10.568 3.400 1.00 92.19 92 ALA A C 1
ATOM 673 O O . ALA A 1 92 ? 1.090 -11.693 2.911 1.00 92.19 92 ALA A O 1
ATOM 674 N N . ASN A 1 93 ? 2.141 -9.752 3.327 1.00 89.88 93 ASN A N 1
ATOM 675 C CA . ASN A 1 93 ? 3.369 -9.954 2.530 1.00 89.88 93 ASN A CA 1
ATOM 676 C C . ASN A 1 93 ? 3.228 -9.768 1.011 1.00 89.88 93 ASN A C 1
ATOM 678 O O . ASN A 1 93 ? 4.201 -9.992 0.292 1.00 89.88 93 ASN A O 1
ATOM 682 N N . ASP A 1 94 ? 2.076 -9.304 0.542 1.00 96.06 94 ASP A N 1
ATOM 683 C CA . ASP A 1 94 ? 1.842 -8.957 -0.853 1.00 96.06 94 ASP A CA 1
ATOM 684 C C . ASP A 1 94 ? 1.795 -7.436 -1.047 1.00 96.06 94 ASP A C 1
ATOM 686 O O . ASP A 1 94 ? 1.570 -6.668 -0.105 1.00 96.06 94 ASP A O 1
ATOM 690 N N . SER A 1 95 ? 2.019 -7.005 -2.290 1.00 96.75 95 SER A N 1
ATOM 691 C CA . SER A 1 95 ? 1.935 -5.606 -2.711 1.00 96.75 95 SER A CA 1
ATOM 692 C C . SER A 1 95 ? 0.693 -5.372 -3.567 1.00 96.75 95 SER A C 1
ATOM 694 O O . SER A 1 95 ? 0.432 -6.111 -4.516 1.00 96.75 95 SER A O 1
ATOM 696 N N . TRP A 1 96 ? -0.038 -4.302 -3.277 1.00 97.69 96 TRP A N 1
ATOM 697 C CA . TRP A 1 96 ? -1.357 -4.017 -3.832 1.00 97.69 96 TRP A CA 1
ATOM 698 C C . TRP A 1 96 ? -1.452 -2.567 -4.312 1.00 97.69 96 TRP A C 1
ATOM 700 O O . TRP A 1 96 ? -0.888 -1.654 -3.709 1.00 97.69 96 TRP A O 1
ATOM 710 N N . PHE A 1 97 ? -2.189 -2.343 -5.392 1.00 96.88 97 PHE A N 1
ATOM 711 C CA . PHE A 1 97 ? -2.769 -1.041 -5.719 1.00 96.88 97 PHE A CA 1
ATOM 712 C C . PHE A 1 97 ? -4.182 -0.908 -5.149 1.00 96.88 97 PHE A C 1
ATOM 714 O O . PHE A 1 97 ? -4.559 0.182 -4.738 1.00 96.88 97 PHE A O 1
ATOM 721 N N . SER A 1 98 ? -4.947 -1.999 -5.072 1.00 97.88 98 SER A N 1
ATOM 722 C CA . SER A 1 98 ? -6.261 -2.021 -4.420 1.00 97.88 98 SER A CA 1
ATOM 723 C C . SER A 1 98 ? -6.396 -3.283 -3.578 1.00 97.88 98 SER A C 1
ATOM 725 O O . SER A 1 98 ? -6.096 -4.366 -4.077 1.00 97.88 98 SER A O 1
ATOM 727 N N . CYS A 1 99 ? -6.772 -3.122 -2.311 1.00 97.56 99 CYS A N 1
ATOM 728 C CA . CYS A 1 99 ? -6.929 -4.194 -1.335 1.00 97.56 99 CYS A CA 1
ATOM 729 C C . CYS A 1 99 ? -8.124 -3.872 -0.430 1.00 97.56 99 CYS A C 1
ATOM 731 O O . CYS A 1 99 ? -8.031 -2.990 0.433 1.00 97.56 99 CYS A O 1
ATOM 733 N N . ILE A 1 100 ? -9.244 -4.556 -0.657 1.00 96.38 100 ILE A N 1
ATOM 734 C CA . ILE A 1 100 ? -10.462 -4.416 0.143 1.00 96.38 100 ILE A CA 1
ATOM 735 C C . ILE A 1 100 ? -10.698 -5.723 0.892 1.00 96.38 100 ILE A C 1
ATOM 737 O O . ILE A 1 100 ? -10.833 -6.779 0.293 1.00 96.38 100 ILE A O 1
ATOM 741 N N . LEU A 1 101 ? -10.732 -5.649 2.220 1.00 95.56 101 LEU A N 1
ATOM 742 C CA . LEU A 1 101 ? -10.843 -6.832 3.072 1.00 95.56 101 LEU A CA 1
ATOM 743 C C . LEU A 1 101 ? -12.238 -6.975 3.671 1.00 95.56 101 LEU A C 1
ATOM 745 O O . LEU A 1 101 ? -12.991 -6.003 3.811 1.00 95.56 101 LEU A O 1
ATOM 749 N N . ALA A 1 102 ? -12.568 -8.193 4.096 1.00 93.81 102 ALA A N 1
ATOM 750 C CA . ALA A 1 102 ? -13.756 -8.409 4.902 1.00 93.81 102 ALA A CA 1
ATOM 751 C C . ALA A 1 102 ? -13.612 -7.705 6.272 1.00 93.81 102 ALA A C 1
ATOM 753 O O . ALA A 1 102 ? -12.498 -7.526 6.776 1.00 93.81 102 ALA A O 1
ATOM 754 N N . PRO A 1 103 ? -14.721 -7.327 6.935 1.00 89.56 103 PRO A N 1
ATOM 755 C CA . PRO A 1 103 ? -14.660 -6.736 8.265 1.00 89.56 103 PRO A CA 1
ATOM 756 C C . PRO A 1 103 ? -14.004 -7.690 9.271 1.00 89.56 103 PRO A C 1
ATOM 758 O O . PRO A 1 103 ? -14.481 -8.808 9.477 1.00 89.56 103 PRO A O 1
ATOM 761 N N . ASN A 1 104 ? -12.956 -7.227 9.956 1.00 84.19 104 ASN A N 1
ATOM 762 C CA . ASN A 1 104 ? -12.213 -8.033 10.921 1.00 84.19 104 ASN A CA 1
ATOM 763 C C . ASN A 1 104 ? -12.297 -7.421 12.335 1.00 84.19 104 ASN A C 1
ATOM 765 O O . ASN A 1 104 ? -12.031 -6.232 12.504 1.00 84.19 104 ASN A O 1
ATOM 769 N N . PRO A 1 105 ? -12.673 -8.191 13.378 1.00 81.56 105 PRO A N 1
ATOM 770 C CA . PRO A 1 105 ? -12.668 -7.690 14.754 1.00 81.56 105 PRO A CA 1
ATOM 771 C C . PRO A 1 105 ? -11.256 -7.506 15.341 1.00 81.56 105 PRO A C 1
ATOM 773 O O . PRO A 1 105 ? -11.124 -6.885 16.396 1.00 81.56 105 PRO A O 1
ATOM 776 N N . ALA A 1 106 ? -10.222 -8.073 14.714 1.00 86.06 106 ALA A N 1
ATOM 777 C CA . ALA A 1 106 ? -8.824 -7.868 15.076 1.00 86.06 106 ALA A CA 1
ATOM 778 C C . ALA A 1 106 ? -8.227 -6.644 14.364 1.00 86.06 106 ALA A C 1
ATOM 780 O O . ALA A 1 106 ? -8.775 -6.138 13.388 1.00 86.06 106 ALA A O 1
ATOM 781 N N . GLU A 1 107 ? -7.077 -6.181 14.856 1.00 83.12 107 GLU A N 1
ATOM 782 C CA . GLU A 1 107 ? -6.324 -5.112 14.206 1.00 83.12 107 GLU A CA 1
ATOM 783 C C . GLU A 1 107 ? -5.846 -5.550 12.816 1.00 83.12 107 GLU A C 1
ATOM 785 O O . GLU A 1 107 ? -5.267 -6.626 12.646 1.00 83.12 107 GLU A O 1
ATOM 790 N N . VAL A 1 108 ? -6.078 -4.686 11.831 1.00 86.00 108 VAL A N 1
ATOM 791 C CA . VAL A 1 108 ? -5.606 -4.838 10.457 1.00 86.00 108 VAL A CA 1
ATOM 792 C C . VAL A 1 108 ? -4.793 -3.605 10.106 1.00 86.00 108 VAL A C 1
ATOM 794 O O . VAL A 1 108 ? -5.251 -2.477 10.284 1.00 86.00 108 VAL A O 1
ATOM 797 N N . VAL A 1 109 ? -3.581 -3.831 9.604 1.00 87.62 109 VAL A N 1
ATOM 798 C CA . VAL A 1 109 ? -2.628 -2.771 9.276 1.00 87.62 109 VAL A CA 1
ATOM 799 C C . VAL A 1 109 ? -2.322 -2.821 7.787 1.00 87.62 109 VAL A C 1
ATOM 801 O O . VAL A 1 109 ? -1.786 -3.811 7.291 1.00 87.62 109 VAL A O 1
ATOM 804 N N . PHE A 1 110 ? -2.631 -1.731 7.092 1.00 88.50 110 PHE A N 1
ATOM 805 C CA . PHE A 1 110 ? -2.171 -1.480 5.731 1.00 88.50 110 PHE A CA 1
ATOM 806 C C . PHE A 1 110 ? -0.927 -0.600 5.797 1.00 88.50 110 PHE A C 1
ATOM 808 O O . PHE A 1 110 ? -0.971 0.499 6.348 1.00 88.50 110 PHE A O 1
ATOM 815 N N . VAL A 1 111 ? 0.187 -1.071 5.241 1.00 90.19 111 VAL A N 1
ATOM 816 C CA . VAL A 1 111 ? 1.427 -0.288 5.188 1.00 90.19 111 VAL A CA 1
ATOM 817 C C . VAL A 1 111 ? 1.555 0.336 3.808 1.00 90.19 111 VAL A C 1
ATOM 819 O O . VAL A 1 111 ? 1.451 -0.364 2.810 1.00 90.19 111 VAL A O 1
ATOM 822 N N . ILE A 1 112 ? 1.822 1.637 3.721 1.00 88.81 112 ILE A N 1
ATOM 823 C CA . ILE A 1 112 ? 2.161 2.265 2.440 1.00 88.81 112 ILE A CA 1
ATOM 824 C C . ILE A 1 112 ? 3.668 2.132 2.217 1.00 88.81 112 ILE A C 1
ATOM 826 O O . ILE A 1 112 ? 4.472 2.735 2.926 1.00 88.81 112 ILE A O 1
ATOM 830 N N . GLY A 1 113 ? 4.047 1.314 1.238 1.00 88.81 113 GLY A N 1
ATOM 831 C CA . GLY A 1 113 ? 5.420 1.171 0.774 1.00 88.81 113 GLY A CA 1
ATOM 832 C C . GLY A 1 113 ? 5.759 2.259 -0.238 1.00 88.81 113 GLY A C 1
ATOM 833 O O . GLY A 1 113 ? 4.996 2.499 -1.174 1.00 88.81 113 GLY A O 1
ATOM 834 N N . LEU A 1 114 ? 6.911 2.906 -0.063 1.00 85.00 114 LEU A N 1
ATOM 835 C CA . LEU A 1 114 ? 7.390 3.966 -0.945 1.00 85.00 114 LEU A CA 1
ATOM 836 C C . LEU A 1 114 ? 8.860 3.725 -1.321 1.00 85.00 114 LEU A C 1
ATOM 838 O O . LEU A 1 114 ? 9.704 3.496 -0.455 1.00 85.00 114 LEU A O 1
ATOM 842 N N . GLN A 1 115 ? 9.163 3.803 -2.614 1.00 85.31 115 GLN A N 1
ATOM 843 C CA . GLN A 1 115 ? 10.504 3.794 -3.190 1.00 85.31 115 GLN A CA 1
ATOM 844 C C . GLN A 1 115 ? 10.689 5.090 -3.978 1.00 85.31 115 GLN A C 1
ATOM 846 O O . GLN A 1 115 ? 9.852 5.435 -4.811 1.00 85.31 115 GLN A O 1
ATOM 851 N N . PHE A 1 116 ? 11.793 5.789 -3.735 1.00 76.94 116 PHE A N 1
ATOM 852 C CA . PHE A 1 116 ? 12.115 7.062 -4.375 1.00 76.94 116 PHE A CA 1
ATOM 853 C C . PHE A 1 116 ? 13.499 7.016 -5.014 1.00 76.94 116 PHE A C 1
ATOM 855 O O . PHE A 1 116 ? 14.326 6.157 -4.686 1.00 76.94 116 PHE A O 1
ATOM 862 N N . ASP A 1 117 ? 13.766 7.985 -5.889 1.00 68.75 117 ASP A N 1
ATOM 863 C CA . ASP A 1 117 ? 15.145 8.354 -6.176 1.00 68.75 117 ASP A CA 1
ATOM 864 C C . ASP A 1 117 ? 15.754 9.036 -4.935 1.00 68.75 117 ASP A C 1
ATOM 866 O O . ASP A 1 117 ? 15.048 9.647 -4.133 1.00 68.75 117 ASP A O 1
ATOM 870 N N . ALA A 1 118 ? 17.061 8.880 -4.722 1.00 61.78 118 ALA A N 1
ATOM 871 C CA . ALA A 1 118 ? 17.731 9.309 -3.490 1.00 61.78 118 ALA A CA 1
ATOM 872 C C . ALA A 1 118 ? 17.809 10.841 -3.304 1.00 61.78 118 ALA A C 1
ATOM 874 O O . ALA A 1 118 ? 18.471 11.306 -2.375 1.00 61.78 118 ALA A O 1
ATOM 875 N N . THR A 1 119 ? 17.213 11.625 -4.199 1.00 58.69 119 THR A N 1
ATOM 876 C CA . THR A 1 119 ? 17.490 13.054 -4.330 1.00 58.69 119 THR A CA 1
ATOM 877 C C . THR A 1 119 ? 16.454 13.949 -3.649 1.00 58.69 119 THR A C 1
ATOM 879 O O . THR A 1 119 ? 16.756 15.128 -3.475 1.00 58.69 119 THR A O 1
ATOM 882 N N . GLU A 1 120 ? 15.301 13.435 -3.186 1.00 54.28 120 GLU A N 1
ATOM 883 C CA . GLU A 1 120 ? 14.261 14.265 -2.545 1.00 54.28 120 GLU A CA 1
ATOM 884 C C . GLU A 1 120 ? 13.637 13.662 -1.261 1.00 54.28 120 GLU A C 1
ATOM 886 O O . GLU A 1 120 ? 13.470 12.445 -1.160 1.00 54.28 120 GLU A O 1
ATOM 891 N N . PRO A 1 121 ? 13.298 14.494 -0.250 1.00 60.16 121 PRO A N 1
ATOM 892 C CA . PRO A 1 121 ? 12.586 14.058 0.954 1.00 60.16 121 PRO A CA 1
ATOM 893 C C . PRO A 1 121 ? 11.113 13.721 0.663 1.00 60.16 121 PRO A C 1
ATOM 895 O O . PRO A 1 121 ? 10.487 14.338 -0.197 1.00 60.16 121 PRO A O 1
ATOM 898 N N . ILE A 1 122 ? 10.526 12.796 1.435 1.00 63.97 122 ILE A N 1
ATOM 899 C CA . ILE A 1 122 ? 9.073 12.551 1.420 1.00 63.97 122 ILE A CA 1
ATOM 900 C C . ILE A 1 122 ? 8.370 13.802 1.958 1.00 63.97 122 ILE A C 1
ATOM 902 O O . ILE A 1 122 ? 8.544 14.150 3.128 1.00 63.97 122 ILE A O 1
ATOM 906 N N . LEU A 1 123 ? 7.576 14.471 1.120 1.00 63.47 123 LEU A N 1
ATOM 907 C CA . LEU A 1 123 ? 6.741 15.596 1.530 1.00 63.47 123 LEU A CA 1
ATOM 908 C C . LEU A 1 123 ? 5.313 15.104 1.794 1.00 63.47 123 LEU A C 1
ATOM 910 O O . LEU A 1 123 ? 4.640 14.620 0.888 1.00 63.47 123 LEU A O 1
ATOM 914 N N . ILE A 1 124 ? 4.858 15.229 3.040 1.00 66.19 124 ILE A N 1
ATOM 915 C CA . ILE A 1 124 ? 3.475 14.946 3.440 1.00 66.19 124 ILE A CA 1
ATOM 916 C C . ILE A 1 124 ? 2.788 16.290 3.695 1.00 66.19 124 ILE A C 1
ATOM 918 O O . ILE A 1 124 ? 3.166 17.007 4.621 1.00 66.19 124 ILE A O 1
ATOM 922 N N . GLU A 1 125 ? 1.784 16.630 2.885 1.00 67.44 125 GLU A N 1
ATOM 923 C CA . GLU A 1 125 ? 0.975 17.845 3.032 1.00 67.44 125 GLU A CA 1
ATOM 924 C C . GLU A 1 125 ? -0.493 17.476 3.254 1.00 67.44 125 GLU A C 1
ATOM 926 O O . GLU A 1 125 ? -1.044 16.608 2.580 1.00 67.44 125 GLU A O 1
ATOM 931 N N . TRP A 1 126 ? -1.155 18.161 4.180 1.00 70.75 126 TRP A N 1
ATOM 932 C CA . TRP A 1 126 ? -2.604 18.095 4.344 1.00 70.75 126 TRP A CA 1
ATOM 933 C C . TRP A 1 126 ? -3.159 19.503 4.515 1.00 70.75 126 TRP A C 1
ATOM 935 O O . TRP A 1 126 ? -2.488 20.397 5.031 1.00 70.75 126 TRP A O 1
ATOM 945 N N . ASN A 1 127 ? -4.406 19.714 4.093 1.00 73.00 127 ASN A N 1
ATOM 946 C CA . ASN A 1 127 ? -5.096 20.973 4.335 1.00 73.00 127 ASN A CA 1
ATOM 947 C C . ASN A 1 127 ? -5.765 20.931 5.724 1.00 73.00 127 ASN A C 1
ATOM 949 O O . ASN A 1 127 ? -6.794 20.264 5.874 1.00 73.00 127 ASN A O 1
ATOM 953 N N . PRO A 1 128 ? -5.260 21.669 6.732 1.00 67.31 128 PRO A N 1
ATOM 954 C CA . PRO A 1 128 ? -5.799 21.614 8.090 1.00 67.31 128 PRO A CA 1
ATOM 955 C C . PRO A 1 128 ? -7.238 22.137 8.180 1.00 67.31 128 PRO A C 1
ATOM 957 O O . PRO A 1 128 ? -7.964 21.775 9.098 1.00 67.31 128 PRO A O 1
ATOM 960 N N . THR A 1 129 ? -7.692 22.940 7.210 1.00 79.25 129 THR A N 1
ATOM 961 C CA . THR A 1 129 ? -9.074 23.453 7.177 1.00 79.25 129 THR A CA 1
ATOM 962 C C . THR A 1 129 ? -10.113 22.386 6.825 1.00 79.25 129 THR A C 1
ATOM 964 O O . THR A 1 129 ? -11.306 22.622 7.0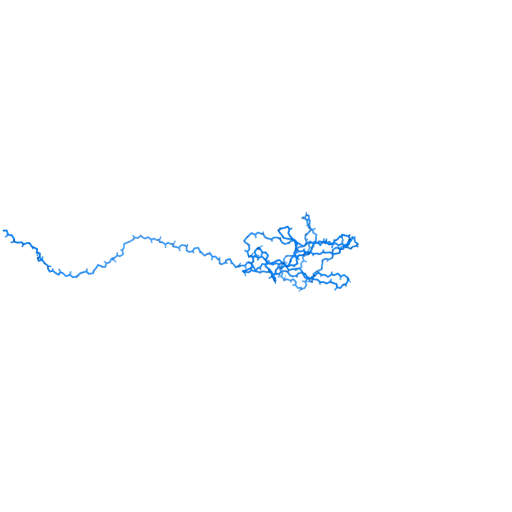00 1.00 79.25 129 THR A O 1
ATOM 967 N N . GLN A 1 130 ? -9.675 21.223 6.332 1.00 75.31 130 GLN A N 1
ATOM 968 C CA . GLN A 1 130 ? -10.540 20.081 6.022 1.00 75.31 130 GLN A CA 1
ATOM 969 C C . GLN A 1 130 ? -10.551 19.017 7.127 1.00 75.31 130 GLN A C 1
ATOM 971 O O . GLN A 1 130 ? -11.305 18.051 7.036 1.00 75.31 130 GLN A O 1
ATOM 976 N N . LEU A 1 131 ? -9.738 19.189 8.173 1.00 72.06 131 LEU A N 1
ATOM 977 C CA . LEU A 1 131 ? -9.736 18.304 9.329 1.00 72.06 131 LEU A CA 1
ATOM 978 C C . LEU A 1 131 ? -10.955 18.592 10.217 1.00 72.06 131 LEU A C 1
ATOM 980 O O . LEU A 1 131 ? -11.363 19.741 10.397 1.00 72.06 131 LEU A O 1
ATOM 984 N N . ALA A 1 132 ? -11.552 17.543 10.780 1.00 74.50 132 ALA A N 1
ATOM 985 C CA . ALA A 1 132 ? -12.681 17.680 11.691 1.00 74.50 132 ALA A CA 1
ATOM 986 C C . ALA A 1 132 ? -12.271 18.439 12.967 1.00 74.50 132 ALA A C 1
ATOM 988 O O . ALA A 1 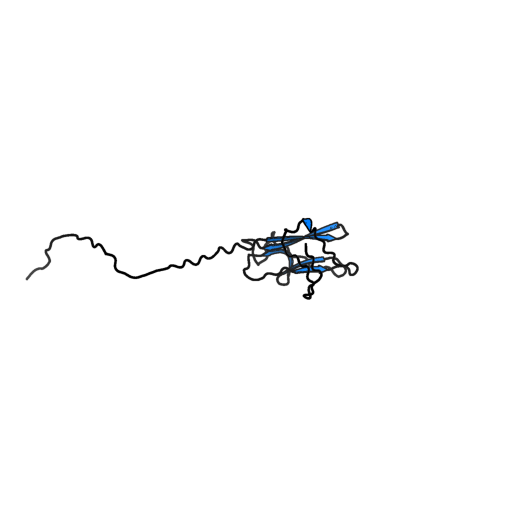132 ? -11.240 18.143 13.581 1.00 74.50 132 ALA A O 1
ATOM 989 N N . VAL A 1 133 ? -13.106 19.396 13.384 1.00 77.31 133 VAL A N 1
ATOM 990 C CA . VAL A 1 133 ? -12.906 20.181 14.611 1.00 77.31 133 VAL A CA 1
ATOM 991 C C . VAL A 1 133 ? -12.940 19.253 15.830 1.00 77.31 133 VAL A C 1
ATOM 993 O O . VAL A 1 133 ? -13.903 18.511 16.014 1.00 77.31 133 VAL A O 1
ATOM 996 N N . GLY A 1 134 ? -11.900 19.318 16.668 1.00 72.75 134 GLY A N 1
ATOM 997 C CA . GLY A 1 134 ? -11.778 18.519 17.895 1.00 72.75 134 GLY A CA 1
ATOM 998 C C . GLY A 1 134 ? -11.174 17.120 17.716 1.00 72.75 134 GLY A C 1
ATOM 999 O O . GLY A 1 134 ? -11.184 16.341 18.668 1.00 72.75 134 GLY A O 1
ATOM 1000 N N . GLY A 1 135 ? -10.663 16.785 16.526 1.00 63.41 135 GLY A N 1
ATOM 1001 C CA . GLY A 1 135 ? -9.852 15.582 16.307 1.00 63.41 135 GLY A CA 1
ATOM 1002 C C . GLY A 1 135 ? -8.404 15.762 16.778 1.00 63.41 135 GLY A C 1
ATOM 1003 O O . GLY A 1 135 ? -7.888 16.876 16.777 1.00 63.41 135 GLY A O 1
ATOM 1004 N N . ASN A 1 136 ? -7.749 14.665 17.167 1.00 67.25 136 ASN A N 1
ATOM 1005 C CA . ASN A 1 136 ? -6.315 14.643 17.460 1.00 67.25 136 ASN A CA 1
ATOM 1006 C C . ASN A 1 136 ? -5.583 14.004 16.272 1.00 67.25 136 ASN A C 1
ATOM 1008 O O . ASN A 1 136 ? -5.917 12.883 15.887 1.00 67.25 136 ASN A O 1
ATOM 1012 N N . TYR A 1 137 ? -4.620 14.715 15.686 1.00 67.75 137 TYR A N 1
ATOM 1013 C CA . TYR A 1 137 ? -3.907 14.295 14.477 1.00 67.75 137 TYR A CA 1
ATOM 1014 C C . TYR A 1 137 ? -2.412 14.236 14.782 1.00 67.75 137 TYR A C 1
ATOM 1016 O O . TYR A 1 137 ? -1.831 15.228 15.216 1.00 67.75 137 TYR A O 1
ATOM 1024 N N . MET A 1 138 ? -1.791 13.079 14.564 1.00 66.75 138 MET A N 1
ATOM 1025 C CA . MET A 1 138 ? -0.374 12.858 14.843 1.00 66.75 138 MET A CA 1
ATOM 1026 C C . MET A 1 138 ? 0.309 12.285 13.606 1.00 66.75 138 MET A C 1
ATOM 1028 O O . MET A 1 138 ? -0.195 11.334 13.010 1.00 66.75 138 MET A O 1
ATOM 1032 N N . LEU A 1 139 ? 1.462 12.852 13.249 1.00 64.38 139 LEU A N 1
ATOM 1033 C CA . LEU A 1 139 ? 2.440 12.174 12.409 1.00 64.38 139 LEU A CA 1
ATOM 1034 C C . LEU A 1 139 ? 3.517 11.572 13.308 1.00 64.38 139 LEU A C 1
ATOM 1036 O O . LEU A 1 139 ? 4.115 12.255 14.139 1.00 64.38 139 LEU A O 1
ATOM 1040 N N . GLU A 1 140 ? 3.755 10.280 13.138 1.00 60.16 140 GLU A N 1
ATOM 1041 C CA . GLU A 1 140 ? 4.773 9.537 13.870 1.00 60.16 140 GLU A CA 1
ATOM 1042 C C . GLU A 1 140 ? 5.688 8.846 12.862 1.00 60.16 140 GLU A C 1
ATOM 1044 O O . GLU A 1 140 ? 5.228 8.326 11.844 1.00 60.16 140 GLU A O 1
ATOM 1049 N N . ASP A 1 141 ? 6.993 8.886 13.117 1.00 62.72 141 ASP A N 1
ATOM 1050 C CA . ASP A 1 141 ? 7.965 8.146 12.313 1.00 62.72 141 ASP A CA 1
ATOM 1051 C C . ASP A 1 141 ? 7.843 6.632 12.582 1.00 62.72 141 ASP A C 1
ATOM 1053 O O . ASP A 1 141 ? 7.459 6.205 13.673 1.00 62.72 141 ASP A O 1
ATOM 1057 N N . ALA A 1 142 ? 8.244 5.806 11.613 1.00 50.81 142 ALA A N 1
ATOM 1058 C CA . ALA A 1 142 ? 8.195 4.343 11.647 1.00 50.81 142 ALA A CA 1
ATOM 1059 C C . ALA A 1 142 ? 8.979 3.707 12.815 1.00 50.81 142 ALA A C 1
ATOM 1061 O O . ALA A 1 142 ? 8.836 2.514 13.084 1.00 50.81 142 ALA A O 1
ATOM 1062 N N . PHE A 1 143 ? 9.805 4.486 13.518 1.00 64.62 143 PHE A N 1
ATOM 1063 C CA . PHE A 1 143 ? 10.578 4.059 14.685 1.00 64.62 143 PHE A CA 1
ATOM 1064 C C . PHE A 1 143 ? 9.948 4.459 16.034 1.00 64.62 143 PHE A C 1
ATOM 1066 O O . PHE A 1 143 ? 10.598 4.313 17.070 1.00 64.62 143 PHE A O 1
ATOM 1073 N N . GLY A 1 144 ? 8.699 4.943 16.045 1.00 57.56 144 GLY A N 1
ATOM 1074 C CA . GLY A 1 144 ? 7.975 5.305 17.274 1.00 57.56 144 GLY A CA 1
ATOM 1075 C C . GLY A 1 144 ? 8.448 6.624 17.896 1.00 57.56 144 GLY A C 1
ATOM 1076 O O . GLY A 1 144 ? 8.448 6.798 19.116 1.00 57.56 144 GLY A O 1
ATOM 1077 N N . GLY A 1 145 ? 8.971 7.521 17.055 1.00 58.28 145 GLY A N 1
ATOM 1078 C CA . GLY A 1 145 ? 9.424 8.852 17.437 1.00 58.28 145 GLY A CA 1
ATOM 1079 C C . GLY A 1 145 ? 8.389 9.909 17.060 1.00 58.28 145 GLY A C 1
ATOM 1080 O O . GLY A 1 145 ? 7.964 9.985 15.909 1.00 58.28 145 GLY A O 1
ATOM 1081 N N . LEU A 1 146 ? 8.022 10.761 18.020 1.00 52.97 146 LEU A N 1
ATOM 1082 C CA . LEU A 1 146 ? 7.145 11.916 17.804 1.00 52.97 146 LEU A CA 1
ATOM 1083 C C . LEU A 1 146 ? 7.795 12.906 16.826 1.00 52.97 146 LEU A C 1
ATOM 1085 O O . LEU A 1 146 ? 8.770 13.577 17.174 1.00 52.97 146 LEU A O 1
ATOM 1089 N N . PHE A 1 147 ? 7.225 13.037 15.629 1.00 61.94 147 PHE A N 1
ATOM 1090 C CA . PHE A 1 147 ? 7.619 14.046 14.653 1.00 61.94 147 PHE A CA 1
ATOM 1091 C C . PHE A 1 147 ? 6.474 15.060 14.519 1.00 61.94 147 PHE A C 1
ATOM 1093 O O . PHE A 1 147 ? 5.614 14.947 13.657 1.00 61.94 147 PHE A O 1
ATOM 1100 N N . LEU A 1 148 ? 6.506 16.066 15.405 1.00 58.62 148 LEU A N 1
ATOM 1101 C CA . LEU A 1 148 ? 5.618 17.240 15.476 1.00 58.62 148 LEU A CA 1
ATOM 1102 C C . LEU A 1 148 ? 4.248 17.028 16.167 1.00 58.62 148 LEU A C 1
ATOM 1104 O O . LEU A 1 148 ? 3.408 16.253 15.726 1.00 58.62 148 LEU A O 1
ATOM 1108 N N . LEU A 1 149 ? 4.002 17.811 17.228 1.00 47.91 149 LEU A N 1
ATOM 1109 C CA . LEU A 1 149 ? 2.687 18.007 17.850 1.00 47.91 149 LEU A CA 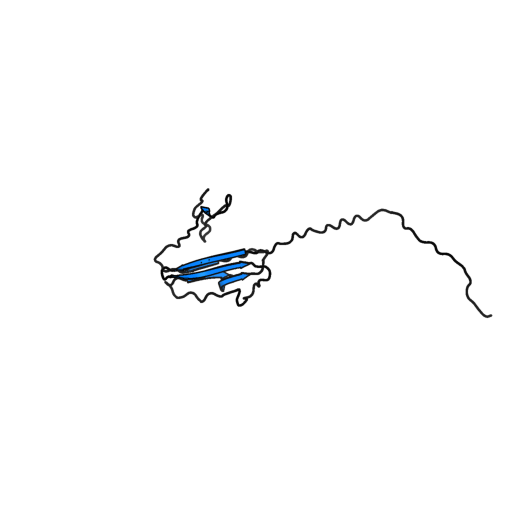1
ATOM 1110 C C . LEU A 1 149 ? 2.173 19.393 17.445 1.00 47.91 149 LEU A C 1
ATOM 1112 O O . LEU A 1 149 ? 2.817 20.396 17.757 1.00 47.91 149 LEU A O 1
ATOM 1116 N N . ILE A 1 150 ? 1.037 19.447 16.749 1.00 52.25 150 ILE A N 1
ATOM 1117 C CA . ILE A 1 150 ? 0.326 20.693 16.442 1.00 52.25 150 ILE A CA 1
ATOM 1118 C C . ILE A 1 150 ? -0.965 20.696 17.262 1.00 52.25 150 ILE A C 1
ATOM 1120 O O . ILE A 1 150 ? -1.817 19.834 17.070 1.00 52.25 150 ILE A O 1
ATOM 1124 N N . ASP A 1 151 ? -1.087 21.661 18.170 1.00 46.12 151 ASP A N 1
ATOM 1125 C CA . ASP A 1 151 ? -2.334 21.983 18.871 1.00 46.12 151 ASP A CA 1
ATOM 1126 C C . ASP A 1 151 ? -3.085 23.048 18.049 1.00 46.12 151 ASP A C 1
ATOM 1128 O O . ASP A 1 151 ? -2.472 24.045 17.649 1.00 46.12 151 ASP A O 1
ATOM 1132 N N . LEU A 1 152 ? -4.366 22.809 17.740 1.00 49.28 152 LEU A N 1
ATOM 1133 C CA . LEU A 1 152 ? -5.232 23.676 16.921 1.00 49.28 152 LEU A CA 1
ATOM 1134 C C . LEU A 1 152 ? -6.432 24.177 17.728 1.00 49.28 152 LEU A C 1
ATOM 1136 O O . LEU A 1 152 ? -7.204 23.328 18.228 1.00 49.28 152 LEU A O 1
#

Foldseek 3Di:
DDDDDDDDDDDDDDDDDDDDDDDPPPPCPPPPPPPPFFWDKDWDWDADPVGDIAIAIETEDAPFAQDDDPPQWAFDDPDDDPPDWDKFWAFPNTTTSGDYHYRDPDDGDIDIDIHHHPPDDDDDDDDVVPDDPPDADFDADPVRHGDDGDDD

pLDDT: mean 72.91, std 19.75, range [35.19, 98.06]

Secondary structure (DSSP, 8-state):
---------------PPPP----------------PPP-EEEEEEEE-TTS-EEEEEEEE-TT--SS--BTTBEEPPPPPSTTS-EEEEEETTEEEEEEEE---SS----EEEEE--TTS-------GGGSPTT-----B-TTS-B------

Sequence (152 aa):
MTGDHGQSTAPAKRLRLVHGMSLLVLLLVGLATPVVAQQFEVNLEVSTTSGIGYNLLAGMADGASDDYVPGEDLYAPPAPPPPSFHSSIIYANDSWFSCILAPNPAEVVFVIGLQFDATEPILIEWNPTQLAVGGNYMLEDAFGGLFLLIDL